Protein AF-A0A8E3B1X3-F1 (afdb_monomer)

Structure (mmCIF, N/CA/C/O backbone):
data_AF-A0A8E3B1X3-F1
#
_entry.id   AF-A0A8E3B1X3-F1
#
loop_
_atom_site.group_PDB
_atom_site.id
_atom_site.type_symbol
_atom_site.label_atom_id
_atom_site.label_alt_id
_atom_site.label_comp_id
_atom_site.label_asym_id
_atom_site.label_entity_id
_atom_site.label_seq_id
_atom_site.pdbx_PDB_ins_code
_atom_site.Cartn_x
_atom_site.Cartn_y
_atom_site.Cartn_z
_atom_site.occupancy
_atom_site.B_iso_or_equiv
_atom_site.auth_seq_id
_atom_site.auth_comp_id
_atom_site.auth_asym_id
_atom_site.auth_atom_id
_atom_site.pdbx_PDB_model_num
ATOM 1 N N . MET A 1 1 ? 24.346 -32.808 -4.777 1.00 34.88 1 MET A N 1
ATOM 2 C CA . MET A 1 1 ? 24.534 -31.364 -5.035 1.00 34.88 1 MET A CA 1
ATOM 3 C C . MET A 1 1 ? 23.268 -30.641 -4.612 1.00 34.88 1 MET A C 1
ATOM 5 O O . MET A 1 1 ? 22.230 -30.868 -5.214 1.00 34.88 1 MET A O 1
ATOM 9 N N . ARG A 1 2 ? 23.310 -29.887 -3.507 1.00 30.12 2 ARG A N 1
ATOM 10 C CA . ARG A 1 2 ? 22.153 -29.128 -3.011 1.00 30.12 2 ARG A CA 1
ATOM 11 C C . ARG A 1 2 ? 22.071 -27.822 -3.795 1.00 30.12 2 ARG A C 1
ATOM 13 O O . ARG A 1 2 ? 23.043 -27.076 -3.819 1.00 30.12 2 ARG A O 1
ATOM 20 N N . CYS A 1 3 ? 20.930 -27.607 -4.444 1.00 30.28 3 CYS A N 1
ATOM 21 C CA . CYS A 1 3 ? 20.554 -26.361 -5.098 1.00 30.28 3 CYS A CA 1
ATOM 22 C C . CYS A 1 3 ? 20.798 -25.200 -4.124 1.00 30.28 3 CYS A C 1
ATOM 24 O O . CYS A 1 3 ? 20.229 -25.181 -3.030 1.00 30.28 3 CYS A O 1
ATOM 26 N N . GLY A 1 4 ? 21.726 -24.315 -4.488 1.00 37.41 4 GLY A N 1
ATOM 27 C CA . GLY A 1 4 ? 22.161 -23.194 -3.668 1.00 37.41 4 GLY A CA 1
ATOM 28 C C . GLY A 1 4 ? 20.988 -22.282 -3.347 1.00 37.41 4 GLY A C 1
ATOM 29 O O . GLY A 1 4 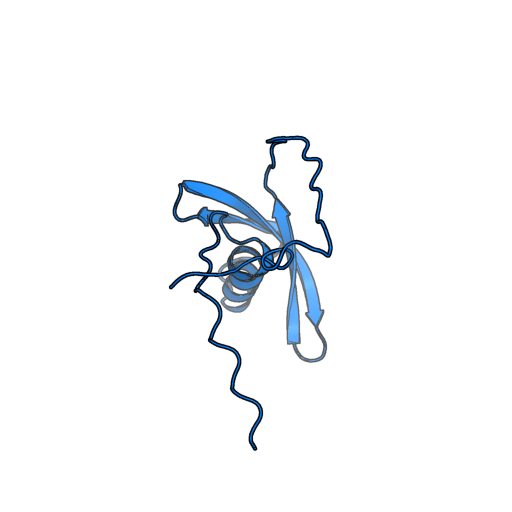? 20.188 -21.940 -4.216 1.00 37.41 4 GLY A O 1
ATOM 30 N N . GLN A 1 5 ? 20.882 -21.935 -2.072 1.00 43.06 5 GLN A N 1
ATOM 31 C CA . GLN A 1 5 ? 19.927 -20.978 -1.542 1.00 43.06 5 GLN A CA 1
ATOM 32 C C . GLN A 1 5 ? 20.013 -19.676 -2.344 1.00 43.06 5 GLN A C 1
ATOM 34 O O . GLN A 1 5 ? 21.096 -19.104 -2.482 1.00 43.06 5 GLN A O 1
ATOM 39 N N . ALA A 1 6 ? 18.875 -19.219 -2.872 1.00 45.94 6 ALA A N 1
ATOM 40 C CA . ALA A 1 6 ? 18.771 -17.891 -3.454 1.00 45.94 6 ALA A CA 1
ATOM 41 C C . ALA A 1 6 ? 19.282 -16.863 -2.425 1.00 45.94 6 ALA A C 1
ATOM 43 O O . ALA A 1 6 ? 18.899 -16.945 -1.251 1.00 45.94 6 ALA A O 1
ATOM 44 N N . PRO A 1 7 ? 20.167 -15.926 -2.812 1.00 46.72 7 PRO A N 1
ATOM 45 C CA . PRO A 1 7 ? 20.597 -14.873 -1.908 1.00 46.72 7 PRO A CA 1
ATOM 46 C C . PRO A 1 7 ? 19.355 -14.114 -1.439 1.00 46.72 7 PRO A C 1
ATOM 48 O O . PRO A 1 7 ? 18.511 -13.755 -2.260 1.00 46.72 7 PRO A O 1
ATOM 51 N N . ALA A 1 8 ? 19.232 -13.905 -0.125 1.00 50.59 8 ALA A N 1
ATOM 52 C CA . ALA A 1 8 ? 18.147 -13.114 0.445 1.00 50.59 8 ALA A CA 1
ATOM 53 C C . ALA A 1 8 ? 18.004 -11.806 -0.358 1.00 50.59 8 ALA A C 1
ATOM 55 O O . ALA A 1 8 ? 19.027 -11.152 -0.607 1.00 50.59 8 ALA A O 1
ATOM 56 N N . PRO A 1 9 ? 16.788 -11.452 -0.813 1.00 50.75 9 PRO A N 1
ATOM 57 C CA . PRO A 1 9 ? 16.591 -10.242 -1.595 1.00 50.75 9 PRO A CA 1
ATOM 58 C C . PRO A 1 9 ? 17.114 -9.046 -0.795 1.00 50.75 9 PRO A C 1
ATOM 60 O O . PRO A 1 9 ? 16.984 -9.020 0.433 1.00 50.75 9 PRO A O 1
ATOM 63 N N . LEU A 1 10 ? 17.721 -8.065 -1.479 1.00 49.59 10 LEU A N 1
ATOM 64 C CA . LEU A 1 10 ? 17.979 -6.751 -0.879 1.00 49.59 10 LEU A CA 1
ATOM 65 C C . LEU A 1 10 ? 16.711 -6.328 -0.135 1.00 49.59 10 LEU A C 1
ATOM 67 O O . LEU A 1 10 ? 15.613 -6.475 -0.678 1.00 49.59 10 LEU A O 1
ATOM 71 N N . GLN A 1 11 ? 16.848 -5.831 1.096 1.00 63.78 11 GLN A N 1
ATOM 72 C CA . GLN A 1 11 ? 15.716 -5.262 1.824 1.00 63.78 11 GLN A CA 1
ATOM 73 C C . GLN A 1 11 ? 15.257 -4.013 1.067 1.00 63.78 11 GLN A C 1
ATOM 75 O O . GLN A 1 11 ? 15.750 -2.909 1.284 1.00 63.78 11 GLN A O 1
ATOM 80 N N . ALA A 1 12 ? 14.362 -4.207 0.102 1.00 72.44 12 ALA A N 1
ATOM 81 C CA . ALA A 1 12 ? 13.752 -3.132 -0.644 1.00 72.44 12 ALA A CA 1
ATOM 82 C C . ALA A 1 12 ? 12.880 -2.340 0.331 1.00 72.44 12 ALA A C 1
ATOM 84 O O . ALA A 1 12 ? 11.905 -2.854 0.875 1.00 72.44 12 ALA A O 1
ATOM 85 N N . ILE A 1 13 ? 13.263 -1.090 0.574 1.00 82.25 13 ILE A N 1
ATOM 86 C CA . ILE A 1 13 ? 12.487 -0.171 1.401 1.00 82.25 13 ILE A CA 1
ATOM 87 C C . ILE A 1 13 ? 11.375 0.401 0.524 1.00 82.25 13 ILE A C 1
ATOM 89 O O . ILE A 1 13 ? 11.649 0.972 -0.537 1.00 82.25 13 ILE A O 1
ATOM 93 N N . ASP A 1 14 ? 10.124 0.240 0.951 1.00 85.50 14 ASP A N 1
ATOM 94 C CA . ASP A 1 14 ? 8.998 0.928 0.327 1.00 85.50 14 ASP A CA 1
ATOM 95 C C . ASP A 1 14 ? 9.108 2.429 0.623 1.00 85.50 14 ASP A C 1
ATOM 97 O O . ASP A 1 14 ? 9.288 2.845 1.768 1.00 85.50 14 ASP A O 1
ATOM 101 N N . ARG A 1 15 ? 9.067 3.240 -0.435 1.00 87.12 15 ARG A N 1
ATOM 102 C CA . ARG A 1 15 ? 9.143 4.702 -0.331 1.00 87.12 15 ARG A CA 1
ATOM 103 C C . ARG A 1 15 ? 7.754 5.311 -0.176 1.00 87.12 15 ARG A C 1
ATO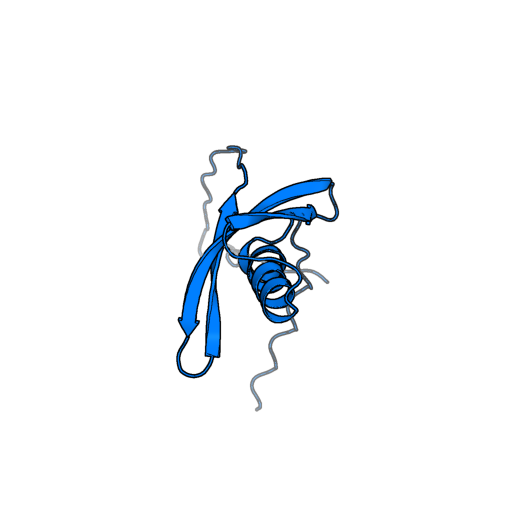M 105 O O . ARG A 1 15 ? 7.635 6.439 0.282 1.00 87.12 15 ARG A O 1
ATOM 112 N N . SER A 1 16 ? 6.709 4.573 -0.538 1.00 87.00 16 SER A N 1
ATOM 113 C CA . SER A 1 16 ? 5.347 4.920 -0.161 1.00 87.00 16 SER A CA 1
ATOM 114 C C . SER A 1 16 ? 5.103 4.552 1.310 1.00 87.00 16 SER A C 1
ATOM 116 O O . SER A 1 16 ? 5.910 3.848 1.920 1.00 87.00 16 SER A O 1
ATOM 118 N N . PRO A 1 17 ? 3.983 4.977 1.915 1.00 82.75 17 PRO A N 1
ATOM 119 C CA . PRO A 1 17 ? 3.645 4.590 3.285 1.00 82.75 17 PRO A CA 1
ATOM 120 C C . PRO A 1 17 ? 3.413 3.081 3.445 1.00 82.75 17 PRO A C 1
ATOM 122 O O . PRO A 1 17 ? 3.378 2.590 4.570 1.00 82.75 17 PRO A O 1
ATOM 125 N N . GLY A 1 18 ? 3.258 2.348 2.336 1.00 81.81 18 GLY A N 1
ATOM 126 C CA . GLY A 1 18 ? 2.971 0.919 2.286 1.00 81.81 18 GLY A CA 1
ATOM 127 C C . GLY A 1 18 ? 1.479 0.625 2.424 1.00 81.81 18 GLY A C 1
ATOM 128 O O . GLY A 1 18 ? 0.941 0.547 3.526 1.00 81.81 18 GLY A O 1
ATOM 129 N N . GLY A 1 19 ? 0.786 0.419 1.300 1.00 79.62 19 GLY A N 1
ATOM 130 C CA . GLY A 1 19 ? -0.678 0.267 1.274 1.00 79.62 19 GLY A CA 1
ATOM 131 C C . GLY A 1 19 ? -1.200 -1.017 1.940 1.00 79.62 19 GLY A C 1
ATOM 132 O O . GLY A 1 19 ? -2.018 -0.966 2.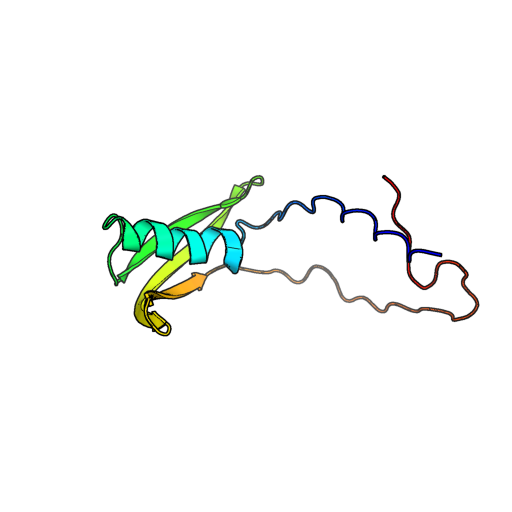864 1.00 79.62 19 GLY A O 1
ATOM 133 N N . THR A 1 20 ? -0.723 -2.181 1.496 1.00 76.44 20 THR A N 1
ATOM 134 C CA . THR A 1 20 ? -1.154 -3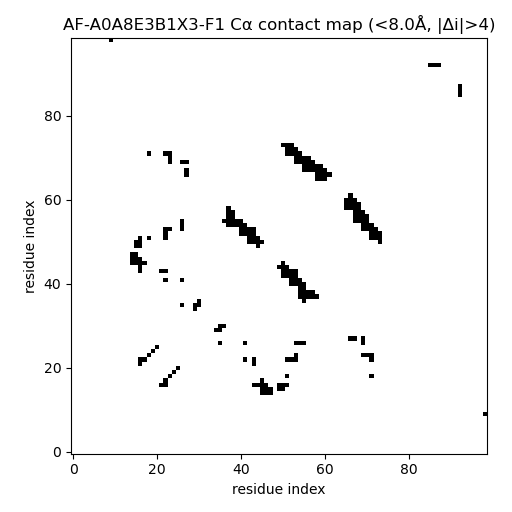.491 2.020 1.00 76.44 20 THR A CA 1
ATOM 135 C C . THR A 1 20 ? -0.504 -3.807 3.366 1.00 76.44 20 THR A C 1
ATOM 137 O O . THR A 1 20 ? -1.200 -4.092 4.340 1.00 76.44 20 THR A O 1
ATOM 140 N N . GLY A 1 21 ? 0.827 -3.726 3.429 1.00 68.12 21 GLY A N 1
ATOM 141 C CA . GLY A 1 21 ? 1.603 -4.139 4.598 1.00 68.12 21 GLY A CA 1
ATOM 142 C C . GLY A 1 21 ? 1.489 -3.181 5.780 1.00 68.12 21 GLY A C 1
ATOM 143 O O . GLY A 1 21 ? 1.388 -3.630 6.919 1.00 68.12 21 GLY A O 1
ATOM 144 N N . THR A 1 22 ? 1.459 -1.872 5.528 1.00 70.00 22 THR A N 1
ATOM 145 C CA . THR A 1 22 ? 1.572 -0.880 6.602 1.00 70.00 22 THR A CA 1
ATOM 146 C C . THR A 1 22 ? 0.239 -0.214 6.903 1.00 70.00 22 THR A C 1
ATOM 148 O O . THR A 1 22 ? -0.090 -0.087 8.070 1.00 70.00 22 THR A O 1
ATOM 151 N N . THR A 1 23 ? -0.563 0.196 5.918 1.00 76.38 23 THR A N 1
ATOM 152 C CA . THR A 1 23 ? -1.847 0.874 6.184 1.00 76.38 23 THR A CA 1
ATOM 153 C C . THR A 1 23 ? -2.960 -0.126 6.509 1.00 76.38 23 THR A C 1
ATOM 155 O O . THR A 1 23 ? -3.578 -0.032 7.568 1.00 76.38 23 THR A O 1
ATOM 158 N N . SER A 1 24 ? -3.183 -1.141 5.667 1.00 84.25 24 SER A N 1
ATOM 159 C CA . SER A 1 24 ? -4.295 -2.097 5.847 1.00 84.25 24 SER A CA 1
ATOM 160 C C . SER A 1 24 ? -4.109 -3.017 7.060 1.00 84.25 24 SER A C 1
ATOM 162 O O . SER A 1 24 ? -5.020 -3.174 7.875 1.00 84.25 24 SER A O 1
ATOM 164 N N . ALA A 1 25 ? -2.914 -3.591 7.237 1.00 87.56 25 ALA A N 1
ATOM 165 C CA . ALA A 1 25 ? -2.635 -4.438 8.397 1.00 87.56 25 ALA A CA 1
ATOM 166 C C . ALA A 1 25 ? -2.631 -3.640 9.713 1.00 87.56 25 ALA A C 1
ATOM 168 O O . ALA A 1 25 ? -3.083 -4.138 10.745 1.00 87.56 25 ALA A O 1
ATOM 169 N N . ARG A 1 26 ? -2.172 -2.379 9.692 1.00 89.44 26 ARG A N 1
ATOM 170 C CA . ARG A 1 26 ? -2.212 -1.510 10.877 1.00 89.44 26 ARG A CA 1
ATOM 171 C C . ARG A 1 26 ? -3.632 -1.122 11.254 1.00 89.44 26 ARG A C 1
ATOM 173 O O . ARG A 1 26 ? -3.935 -1.121 12.443 1.00 89.44 26 ARG A O 1
ATOM 180 N N . LEU A 1 27 ? -4.499 -0.856 10.278 1.00 90.06 27 LEU A N 1
ATOM 181 C CA . LEU A 1 27 ? -5.931 -0.670 10.515 1.00 90.06 27 LEU A CA 1
ATOM 182 C C . LEU A 1 27 ? -6.537 -1.896 11.204 1.00 90.06 27 LEU A C 1
ATOM 184 O O . LEU A 1 27 ? -7.173 -1.747 12.244 1.00 90.06 27 LEU A O 1
ATOM 188 N N . ALA A 1 28 ? -6.270 -3.102 10.693 1.00 90.25 28 ALA A N 1
ATOM 189 C CA . ALA A 1 28 ? -6.768 -4.341 11.294 1.00 90.25 28 ALA A CA 1
ATOM 190 C C . ALA A 1 28 ? -6.241 -4.534 12.725 1.00 90.25 28 ALA A C 1
ATOM 192 O O . ALA A 1 28 ? -6.993 -4.886 13.633 1.00 90.25 28 ALA A O 1
ATOM 193 N N . GLN A 1 29 ? -4.961 -4.229 12.957 1.00 92.44 29 GLN A N 1
ATOM 194 C CA . GLN A 1 29 ? -4.353 -4.286 14.285 1.00 92.44 29 GLN A CA 1
ATOM 195 C C . GLN A 1 29 ? -4.982 -3.280 15.262 1.00 92.44 29 GLN A C 1
ATOM 197 O O . GLN A 1 29 ? -5.218 -3.613 16.423 1.00 92.44 29 GLN A O 1
ATOM 202 N N . LEU A 1 30 ? -5.201 -2.035 14.832 1.00 90.75 30 LEU A N 1
ATOM 203 C CA . LEU A 1 30 ? -5.774 -0.983 15.673 1.00 90.75 30 LEU A CA 1
ATOM 204 C C . LEU A 1 30 ? -7.254 -1.240 15.966 1.00 90.75 30 LEU A C 1
ATOM 206 O O . LEU A 1 30 ? -7.681 -1.032 17.102 1.00 90.75 30 LEU A O 1
ATOM 210 N N . TYR A 1 31 ? -7.993 -1.756 14.984 1.00 90.81 31 TYR A N 1
ATOM 211 C CA . TYR A 1 31 ? -9.363 -2.228 15.147 1.00 90.81 31 TYR A CA 1
ATOM 212 C C . TYR A 1 31 ? -9.444 -3.386 16.149 1.00 90.81 31 TYR A C 1
ATOM 214 O O . TYR A 1 31 ? -10.191 -3.306 17.119 1.00 90.81 31 TYR A O 1
ATOM 222 N N . GLY A 1 32 ? -8.589 -4.407 16.012 1.00 89.12 32 GLY A N 1
ATOM 223 C CA . GLY A 1 32 ? -8.534 -5.530 16.957 1.00 89.12 32 GLY A CA 1
ATOM 224 C C . GLY A 1 32 ? -8.149 -5.125 18.387 1.00 89.12 32 GLY A C 1
ATOM 225 O O . GLY A 1 32 ? -8.484 -5.821 19.339 1.00 89.12 32 GLY A O 1
ATOM 226 N N . LYS A 1 33 ? -7.480 -3.977 18.560 1.00 91.88 33 LYS A N 1
ATOM 227 C CA . LYS A 1 33 ? -7.183 -3.366 19.870 1.00 91.88 33 LYS A CA 1
ATOM 228 C C . LYS A 1 33 ? -8.283 -2.417 20.370 1.00 91.88 33 LYS A C 1
ATOM 230 O O . LYS A 1 33 ? -8.088 -1.777 21.400 1.00 91.88 33 LYS A O 1
ATOM 235 N N . GLY A 1 34 ? -9.386 -2.264 19.637 1.00 89.81 34 GLY A N 1
ATOM 236 C CA . GLY A 1 34 ? -10.490 -1.357 19.967 1.00 89.81 34 GLY A CA 1
ATOM 237 C C . GLY A 1 34 ? -10.147 0.133 19.860 1.00 89.81 34 GLY A C 1
ATOM 238 O O .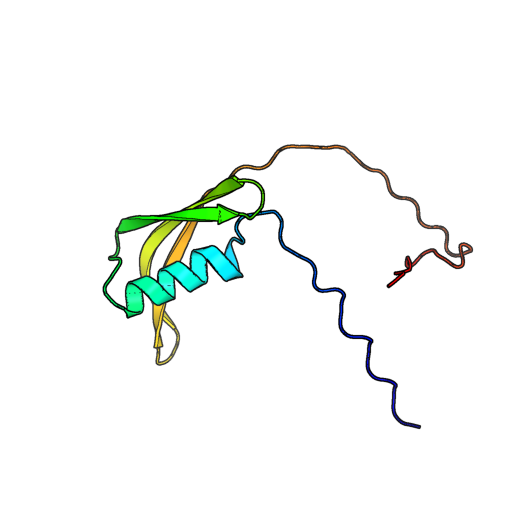 GLY A 1 34 ? -10.869 0.966 20.401 1.00 89.81 34 GLY A O 1
ATOM 239 N N . ARG A 1 35 ? -9.036 0.486 19.198 1.00 90.94 35 ARG A N 1
ATOM 240 C CA . ARG A 1 35 ? -8.567 1.878 19.061 1.00 90.94 35 ARG A CA 1
ATOM 241 C C . ARG A 1 35 ? -9.162 2.607 17.861 1.00 90.94 35 ARG A C 1
ATOM 243 O O . ARG A 1 35 ? -9.111 3.830 17.836 1.00 90.94 35 ARG A O 1
ATOM 250 N N . LEU A 1 36 ? -9.656 1.860 16.879 1.00 89.31 36 LEU A N 1
ATOM 251 C CA . LEU A 1 36 ? -10.367 2.364 15.708 1.00 89.31 36 LEU A CA 1
ATOM 252 C C . LEU A 1 36 ? -11.662 1.572 15.545 1.00 89.31 36 LEU A C 1
ATOM 254 O O . LEU A 1 36 ? -11.698 0.377 15.845 1.00 89.31 36 LEU A O 1
ATOM 258 N N . LYS A 1 37 ? -12.705 2.233 15.059 1.00 90.94 37 LYS A N 1
ATOM 259 C CA . LYS A 1 37 ? -14.019 1.662 14.766 1.00 90.94 37 LYS A CA 1
ATOM 260 C C . LYS A 1 37 ? -14.297 1.705 13.267 1.00 90.94 37 LYS A C 1
ATOM 262 O O . LYS A 1 37 ? -13.602 2.368 12.499 1.00 90.94 37 LYS A O 1
ATOM 267 N N . VAL A 1 38 ? -15.339 0.992 12.848 1.00 91.88 38 VAL A N 1
ATOM 268 C CA . VAL A 1 38 ? -15.862 1.112 11.484 1.00 91.88 38 VAL A CA 1
ATOM 269 C C . VAL A 1 38 ? -16.245 2.567 11.219 1.00 91.88 38 VAL A C 1
ATOM 271 O O . VAL A 1 38 ? -16.947 3.185 12.015 1.00 91.88 38 VAL A O 1
ATOM 274 N N . GLY A 1 39 ? -15.773 3.099 10.098 1.00 90.75 39 GLY A N 1
ATOM 275 C CA . GLY A 1 39 ? -15.955 4.483 9.684 1.00 90.75 39 GLY A CA 1
ATOM 276 C C . GLY A 1 39 ? -14.766 5.394 9.981 1.00 90.75 39 GLY A C 1
ATOM 277 O O . GLY A 1 39 ? -14.664 6.428 9.318 1.00 90.75 39 GLY A O 1
ATOM 278 N N . ASP A 1 40 ? -13.862 5.006 10.887 1.00 90.38 40 ASP A N 1
ATOM 279 C CA . ASP A 1 40 ? -12.714 5.830 11.266 1.00 90.38 40 ASP A CA 1
ATOM 280 C C . ASP A 1 40 ? -11.635 5.852 10.178 1.00 90.38 40 ASP A C 1
ATOM 282 O O . ASP A 1 40 ? -11.348 4.843 9.519 1.00 90.38 40 ASP A O 1
ATOM 286 N N . THR A 1 41 ? -10.996 7.015 10.049 1.00 89.75 41 THR A N 1
ATOM 287 C CA . THR A 1 41 ? -9.886 7.258 9.125 1.00 89.75 41 THR A CA 1
ATOM 288 C C . THR A 1 41 ? -8.556 7.259 9.875 1.00 89.75 41 THR A C 1
ATOM 290 O O . THR A 1 41 ? -8.429 7.780 10.982 1.00 89.75 41 THR A O 1
ATOM 293 N N . PHE A 1 42 ? -7.534 6.703 9.241 1.00 90.00 42 PHE A N 1
ATOM 294 C CA . PHE A 1 42 ? -6.169 6.597 9.726 1.00 90.00 42 PHE A CA 1
ATOM 295 C C . PHE A 1 42 ? -5.213 7.138 8.666 1.00 90.00 42 PHE A C 1
ATOM 297 O O . PHE A 1 42 ? -5.307 6.777 7.496 1.00 90.00 42 PHE A O 1
ATOM 304 N N . ARG A 1 43 ? -4.265 7.984 9.066 1.00 91.06 43 ARG A N 1
ATOM 305 C CA . ARG A 1 43 ? -3.243 8.527 8.164 1.00 91.06 43 ARG A CA 1
ATOM 306 C C . ARG A 1 43 ? -1.912 7.858 8.468 1.00 91.06 43 ARG A C 1
ATOM 308 O O . ARG A 1 43 ? -1.460 7.893 9.610 1.00 91.06 43 ARG A O 1
ATOM 315 N N . GLN A 1 44 ? -1.313 7.250 7.449 1.00 88.56 44 GLN A N 1
ATOM 316 C CA . GLN A 1 44 ? -0.010 6.598 7.536 1.00 88.56 44 GLN A CA 1
ATOM 317 C C . GLN A 1 44 ? 1.011 7.407 6.743 1.00 88.56 44 GLN A C 1
ATOM 319 O O . GLN A 1 44 ? 0.793 7.681 5.562 1.00 88.56 44 GLN A O 1
ATOM 324 N N . GLU A 1 45 ? 2.125 7.748 7.380 1.00 89.81 45 GLU A N 1
ATOM 325 C CA . GLU A 1 45 ? 3.223 8.494 6.771 1.00 89.81 45 GLU A CA 1
ATOM 326 C C . GLU A 1 45 ? 4.401 7.566 6.435 1.00 89.81 45 GLU A C 1
ATOM 328 O O . GLU A 1 45 ? 4.745 6.665 7.201 1.00 89.81 45 GLU A O 1
ATOM 333 N N . SER A 1 46 ? 5.001 7.772 5.262 1.00 87.75 46 SER A N 1
ATOM 334 C CA . SER A 1 46 ? 6.224 7.092 4.811 1.00 87.75 46 SER A CA 1
ATOM 335 C C . SER A 1 46 ? 7.494 7.751 5.355 1.00 87.75 46 SER A C 1
ATOM 337 O O . SER A 1 46 ? 7.469 8.906 5.768 1.00 87.75 46 SER A O 1
ATOM 339 N N . LEU A 1 47 ? 8.643 7.089 5.195 1.00 86.00 47 LEU A N 1
ATOM 340 C CA . LEU A 1 47 ? 9.954 7.669 5.521 1.00 86.00 47 LEU A CA 1
ATOM 341 C C . LEU A 1 47 ? 10.248 8.998 4.795 1.00 86.00 47 LEU A C 1
ATOM 343 O O . LEU A 1 47 ? 10.958 9.841 5.331 1.00 86.00 47 LEU A O 1
ATOM 347 N N . ILE A 1 48 ? 9.721 9.187 3.582 1.00 87.50 48 ILE A N 1
ATOM 348 C CA . ILE A 1 48 ? 9.952 10.388 2.760 1.00 87.50 48 ILE A CA 1
ATOM 349 C C . ILE A 1 48 ? 8.816 11.423 2.868 1.00 87.50 48 ILE A C 1
ATOM 351 O O . ILE A 1 48 ? 8.716 12.312 2.027 1.00 87.50 48 ILE A O 1
ATOM 355 N N . GLY A 1 49 ? 7.924 11.295 3.858 1.00 86.50 49 GLY A N 1
ATOM 356 C CA . GLY A 1 49 ? 6.852 12.265 4.125 1.00 86.50 49 GLY A CA 1
ATOM 357 C C . GLY A 1 49 ? 5.614 12.164 3.223 1.00 86.50 49 GLY A C 1
ATOM 358 O O . GLY A 1 49 ? 4.701 12.981 3.319 1.00 86.50 49 GLY A O 1
ATOM 359 N N . THR A 1 50 ? 5.534 11.164 2.337 1.00 90.69 50 THR A N 1
ATOM 360 C CA . THR A 1 50 ? 4.274 10.858 1.634 1.00 90.69 50 THR A CA 1
ATOM 361 C C . THR A 1 50 ? 3.247 10.255 2.596 1.00 90.69 50 THR A C 1
ATOM 363 O O . THR A 1 50 ? 3.628 9.619 3.579 1.00 90.69 50 THR A O 1
ATOM 366 N N . VAL A 1 51 ? 1.951 10.454 2.324 1.00 91.75 51 VAL A N 1
ATOM 367 C CA . VAL A 1 51 ? 0.851 10.035 3.211 1.00 91.75 51 VAL A CA 1
ATOM 368 C C . VAL A 1 51 ? -0.207 9.255 2.440 1.00 91.75 51 VAL A C 1
ATOM 370 O O . VAL A 1 51 ? -0.617 9.669 1.356 1.00 91.75 51 VAL A O 1
ATOM 373 N N . PHE A 1 52 ? -0.672 8.158 3.037 1.00 93.75 52 PHE A N 1
ATOM 374 C CA . PHE A 1 52 ? -1.853 7.410 2.614 1.00 93.75 52 PHE A CA 1
ATOM 375 C C . PHE A 1 52 ? -2.948 7.546 3.662 1.00 93.75 52 PHE A C 1
ATOM 377 O O . PHE A 1 52 ? -2.680 7.565 4.867 1.00 93.75 52 PHE A O 1
ATOM 384 N N . GLU A 1 53 ? -4.186 7.602 3.190 1.00 91.38 53 GLU A N 1
ATOM 385 C CA . GLU A 1 53 ? -5.371 7.650 4.038 1.00 91.38 53 GLU A CA 1
ATOM 386 C C . GLU A 1 53 ? -6.059 6.296 3.983 1.00 91.38 53 GLU A C 1
ATOM 388 O O . GLU A 1 53 ? -6.502 5.851 2.932 1.00 91.38 53 GLU A O 1
ATOM 393 N N . GLY A 1 54 ? -6.098 5.603 5.111 1.00 91.44 54 GLY A N 1
ATOM 394 C CA . GLY A 1 54 ? -6.805 4.345 5.259 1.00 91.44 54 GLY A CA 1
ATOM 395 C C . GLY A 1 54 ? -8.117 4.544 6.006 1.00 91.44 54 GLY A C 1
ATOM 396 O O . GLY A 1 54 ? -8.150 5.304 6.968 1.00 91.44 54 GLY A O 1
ATOM 397 N N . ARG A 1 55 ? -9.182 3.839 5.634 1.00 92.50 55 ARG A N 1
ATOM 398 C CA . ARG A 1 55 ? -10.449 3.844 6.378 1.00 92.50 55 ARG A CA 1
ATOM 399 C C . ARG A 1 55 ? -10.978 2.433 6.568 1.00 92.50 55 ARG A C 1
ATOM 401 O O . ARG A 1 55 ? -10.762 1.555 5.737 1.00 92.50 55 ARG A O 1
ATOM 408 N N . ILE A 1 56 ? -11.651 2.201 7.690 1.00 92.69 56 ILE A N 1
ATOM 409 C CA . ILE A 1 56 ? -12.332 0.931 7.956 1.00 92.69 56 ILE A CA 1
ATOM 410 C C . ILE A 1 56 ? -13.749 1.036 7.398 1.00 92.69 56 ILE A C 1
ATOM 412 O O . ILE A 1 56 ? -14.604 1.671 8.006 1.00 92.69 56 ILE A O 1
ATOM 416 N N . GLU A 1 57 ? -14.004 0.429 6.243 1.00 93.06 57 GLU A N 1
ATOM 417 C CA . GLU A 1 57 ? -15.313 0.509 5.582 1.00 93.06 57 GLU A CA 1
ATOM 418 C C . GLU A 1 57 ? -16.352 -0.389 6.256 1.00 93.06 57 GLU A C 1
ATOM 420 O O . GLU A 1 57 ? -17.506 -0.001 6.420 1.00 93.06 57 GLU A O 1
ATOM 425 N N . ALA A 1 58 ? -15.948 -1.595 6.656 1.00 93.06 58 ALA A N 1
ATOM 426 C CA . ALA A 1 58 ? -16.822 -2.553 7.321 1.00 93.06 58 ALA A CA 1
ATOM 427 C C . ALA A 1 58 ? -16.022 -3.617 8.076 1.00 93.06 58 ALA A C 1
ATOM 429 O O . ALA A 1 58 ? -14.822 -3.792 7.857 1.00 93.06 58 ALA A O 1
ATOM 430 N N . GLU A 1 59 ? -16.717 -4.382 8.907 1.00 93.06 59 GLU A N 1
ATOM 431 C CA . GLU A 1 59 ? -16.221 -5.651 9.436 1.00 93.06 59 GLU A CA 1
ATOM 432 C C . GLU A 1 59 ? -16.386 -6.760 8.392 1.00 93.06 59 GLU A C 1
ATOM 434 O O . GLU A 1 59 ? -17.263 -6.711 7.522 1.00 93.06 59 GLU A O 1
ATOM 439 N N . ALA A 1 60 ? -15.518 -7.763 8.458 1.00 92.56 60 ALA A N 1
ATOM 440 C CA . ALA A 1 60 ? -15.608 -8.949 7.621 1.00 92.56 60 ALA A CA 1
ATOM 441 C C . ALA A 1 60 ? -15.174 -10.186 8.398 1.00 92.56 60 ALA A C 1
ATOM 443 O O . ALA A 1 60 ? -14.228 -10.134 9.174 1.00 92.56 60 ALA A O 1
ATOM 444 N N . ASP A 1 61 ? -15.822 -11.314 8.138 1.00 92.38 61 ASP A N 1
ATOM 445 C CA . ASP A 1 61 ? -15.364 -12.609 8.626 1.00 92.38 61 ASP A CA 1
ATOM 446 C C . ASP A 1 61 ? -14.371 -13.216 7.629 1.00 92.38 61 ASP A C 1
ATOM 448 O O . ASP A 1 61 ? -14.665 -13.353 6.440 1.00 92.38 61 ASP A O 1
ATOM 452 N N . VAL A 1 62 ? -13.175 -13.561 8.109 1.00 89.56 62 VAL A N 1
ATOM 453 C CA . VAL A 1 62 ? -12.103 -14.191 7.329 1.00 89.56 62 VAL A CA 1
ATOM 454 C C . VAL A 1 62 ? -11.852 -15.579 7.910 1.00 89.56 62 VAL A C 1
ATOM 456 O O . VAL A 1 62 ? -11.007 -15.777 8.786 1.00 89.56 62 VAL A O 1
ATOM 459 N N . GLY A 1 63 ? -12.638 -16.550 7.442 1.00 90.44 63 GLY A N 1
ATOM 460 C CA . GLY A 1 63 ? -12.652 -17.896 8.013 1.00 90.44 63 GLY A CA 1
ATOM 461 C C . GLY A 1 63 ? -13.028 -17.846 9.502 1.00 90.44 63 GLY A C 1
ATOM 462 O O . GLY A 1 63 ? -14.085 -17.308 9.825 1.00 90.44 63 GLY A O 1
ATOM 463 N N . PRO A 1 64 ? -12.194 -18.369 10.419 1.00 92.06 64 PRO A N 1
ATOM 464 C CA . PRO A 1 64 ? -12.475 -18.323 11.854 1.00 92.06 64 PRO A CA 1
ATOM 465 C C . PRO A 1 64 ? -12.133 -16.971 12.510 1.00 92.06 64 PRO A C 1
ATOM 467 O O . PRO A 1 64 ? -12.353 -16.810 13.710 1.00 92.06 64 PRO A O 1
ATOM 470 N N . PHE A 1 65 ? -11.565 -16.011 11.773 1.00 88.94 65 PHE A N 1
ATOM 471 C CA . PHE A 1 65 ? -11.085 -14.744 12.327 1.00 88.94 65 PHE A CA 1
ATOM 472 C C . PHE A 1 65 ? -12.013 -13.576 11.987 1.00 88.94 65 PHE A C 1
ATOM 474 O O . PHE A 1 65 ? -12.491 -13.451 10.860 1.00 88.94 65 PHE A O 1
ATOM 481 N N . LYS A 1 66 ? -12.190 -12.661 12.947 1.00 89.19 66 LYS A N 1
ATOM 482 C CA . LYS A 1 66 ? -12.786 -11.343 12.700 1.00 89.19 66 LYS A CA 1
ATOM 483 C C . LYS A 1 66 ? -11.755 -10.443 12.025 1.00 89.19 66 LYS A C 1
ATOM 485 O O . LYS A 1 66 ? -10.646 -10.268 12.527 1.00 89.19 66 LYS A O 1
ATOM 490 N N . GLY A 1 67 ? -12.125 -9.885 10.885 1.00 90.94 67 GLY A N 1
ATOM 491 C CA . GLY A 1 67 ? -11.323 -8.979 10.081 1.00 90.94 67 GLY A CA 1
ATOM 492 C C . GLY A 1 67 ? -12.083 -7.705 9.730 1.00 90.94 67 GLY A C 1
ATOM 493 O O . GLY A 1 67 ? -13.188 -7.441 10.203 1.00 90.94 67 GLY A O 1
ATOM 494 N N . ILE A 1 68 ? -11.464 -6.903 8.872 1.00 92.31 68 ILE A N 1
ATOM 495 C CA . ILE A 1 68 ? -12.017 -5.640 8.390 1.00 92.31 68 ILE A CA 1
ATOM 496 C C . ILE A 1 68 ? -11.932 -5.573 6.866 1.00 92.31 68 ILE A C 1
ATOM 498 O O . ILE A 1 68 ? -11.107 -6.250 6.253 1.00 92.31 68 ILE A O 1
ATOM 502 N N . LYS A 1 69 ? -12.750 -4.711 6.264 1.00 92.88 69 LYS A N 1
ATOM 503 C CA . LYS A 1 69 ? -12.614 -4.241 4.883 1.00 92.88 69 LYS A CA 1
ATOM 504 C C . LYS A 1 69 ? -11.953 -2.858 4.907 1.00 92.88 69 LYS A C 1
ATOM 506 O O . LYS A 1 69 ? -12.656 -1.873 5.134 1.00 92.88 69 LYS A O 1
ATOM 511 N N . PRO A 1 70 ? -10.623 -2.760 4.746 1.00 92.31 70 PRO A N 1
ATOM 512 C CA . PRO A 1 70 ? -9.954 -1.472 4.683 1.00 92.31 70 PRO A CA 1
ATOM 513 C C . PRO A 1 70 ? -10.066 -0.881 3.273 1.00 92.31 70 PRO A C 1
ATOM 515 O O . PRO A 1 70 ? -9.931 -1.596 2.279 1.00 92.31 70 PRO A O 1
ATOM 518 N N . SER A 1 71 ? -10.253 0.429 3.182 1.00 91.25 71 SER A N 1
ATOM 519 C CA . SER A 1 71 ? -9.980 1.216 1.979 1.00 91.25 71 SER A CA 1
ATOM 520 C C . SER A 1 71 ? -8.666 1.972 2.177 1.00 91.25 71 SER A C 1
ATOM 522 O O . SER A 1 71 ? -8.340 2.367 3.296 1.00 91.25 71 SER A O 1
ATOM 524 N N . VAL A 1 72 ? -7.876 2.132 1.112 1.00 92.06 72 VAL A N 1
ATOM 525 C CA . VAL A 1 72 ? -6.633 2.917 1.132 1.00 92.06 72 VAL A CA 1
ATOM 526 C C . VAL A 1 72 ? -6.650 3.888 -0.039 1.00 92.06 72 VAL A C 1
ATOM 528 O O . VAL A 1 72 ? -6.730 3.480 -1.195 1.00 92.06 72 VAL A O 1
ATOM 531 N N . GLY A 1 73 ? -6.576 5.173 0.279 1.00 91.00 73 GLY A N 1
ATOM 532 C CA . GLY A 1 73 ? -6.471 6.286 -0.646 1.00 91.00 73 GLY A CA 1
ATOM 533 C C . GLY A 1 73 ? -5.043 6.817 -0.723 1.00 91.00 73 GLY A C 1
ATOM 534 O O . GLY A 1 73 ? -4.347 6.970 0.284 1.00 91.00 73 GLY A O 1
ATOM 535 N N . GLY A 1 74 ? -4.624 7.123 -1.945 1.00 90.88 74 GLY A N 1
ATOM 536 C CA . GLY A 1 74 ? -3.349 7.746 -2.269 1.00 90.88 74 GLY A CA 1
ATOM 537 C C . GLY A 1 74 ? -3.412 8.377 -3.657 1.00 90.88 74 GLY A C 1
ATOM 538 O O . GLY A 1 74 ? -4.452 8.359 -4.315 1.00 90.88 74 GLY A O 1
ATOM 539 N N . TRP A 1 75 ? -2.293 8.927 -4.115 1.00 91.38 75 TRP A N 1
ATOM 540 C CA . TRP A 1 75 ? -2.173 9.507 -5.451 1.00 91.38 75 TRP A CA 1
ATOM 541 C C . TRP A 1 75 ? -0.936 8.969 -6.165 1.00 91.38 75 TRP A C 1
ATOM 543 O O . TRP A 1 75 ? 0.039 8.560 -5.538 1.00 91.38 75 TRP A O 1
ATOM 553 N N . ALA A 1 76 ? -0.981 8.994 -7.494 1.00 92.62 76 ALA A N 1
ATOM 554 C CA . ALA A 1 76 ? 0.130 8.628 -8.359 1.00 92.62 76 ALA A CA 1
ATOM 555 C C . ALA A 1 76 ? 0.316 9.686 -9.455 1.00 92.62 76 ALA A C 1
ATOM 557 O O . ALA A 1 76 ? -0.601 10.450 -9.766 1.00 92.62 76 ALA A O 1
ATOM 558 N N . ARG A 1 77 ? 1.518 9.749 -10.036 1.00 93.62 77 ARG A N 1
ATOM 559 C CA . ARG A 1 77 ? 1.855 10.645 -11.152 1.00 93.62 77 ARG A CA 1
ATOM 560 C C . ARG A 1 77 ? 2.515 9.849 -12.265 1.00 93.62 77 ARG A C 1
ATOM 562 O O . ARG A 1 77 ? 3.286 8.931 -11.997 1.00 93.62 77 ARG A O 1
ATOM 569 N N . ILE A 1 78 ? 2.230 10.235 -13.504 1.00 95.06 78 ILE A N 1
ATOM 570 C CA . ILE A 1 78 ? 2.938 9.718 -14.674 1.00 95.06 78 ILE A CA 1
ATOM 571 C C . ILE A 1 78 ? 4.338 10.332 -14.662 1.00 95.06 78 ILE A C 1
ATOM 573 O O . ILE A 1 78 ? 4.469 11.554 -14.662 1.00 95.06 78 ILE A O 1
ATOM 577 N N . ILE A 1 79 ? 5.367 9.486 -14.635 1.00 94.94 79 ILE A N 1
ATOM 578 C CA . ILE A 1 79 ? 6.777 9.914 -14.618 1.00 94.94 79 ILE A CA 1
ATOM 579 C C . ILE A 1 79 ? 7.499 9.665 -15.946 1.00 94.94 79 ILE A C 1
ATOM 581 O O . ILE A 1 79 ? 8.606 10.154 -16.137 1.00 94.94 79 ILE A O 1
ATOM 585 N N . GLY A 1 80 ? 6.892 8.918 -16.869 1.00 95.31 80 GLY A N 1
ATOM 586 C CA . GLY A 1 80 ? 7.485 8.633 -18.170 1.00 95.31 80 GLY A CA 1
ATOM 587 C C . GLY A 1 80 ? 6.723 7.571 -18.954 1.00 95.31 80 GLY A C 1
ATOM 588 O O . GLY A 1 80 ? 5.914 6.831 -18.395 1.00 95.31 80 GLY A O 1
ATOM 589 N N . HIS A 1 81 ? 7.015 7.508 -20.252 1.00 95.94 81 HIS A N 1
ATOM 590 C CA . HIS A 1 81 ? 6.588 6.441 -21.152 1.00 95.94 81 HIS A CA 1
ATOM 591 C C . HIS A 1 81 ? 7.848 5.769 -21.685 1.00 95.94 81 HIS A C 1
ATOM 593 O O . HIS A 1 81 ? 8.646 6.411 -22.366 1.00 95.94 81 HIS A O 1
ATOM 599 N N . ASN A 1 82 ? 8.040 4.495 -21.353 1.00 94.94 82 ASN A N 1
ATOM 600 C CA . ASN A 1 82 ? 9.289 3.794 -21.627 1.00 94.94 82 ASN A CA 1
ATOM 601 C C . ASN A 1 82 ? 9.054 2.682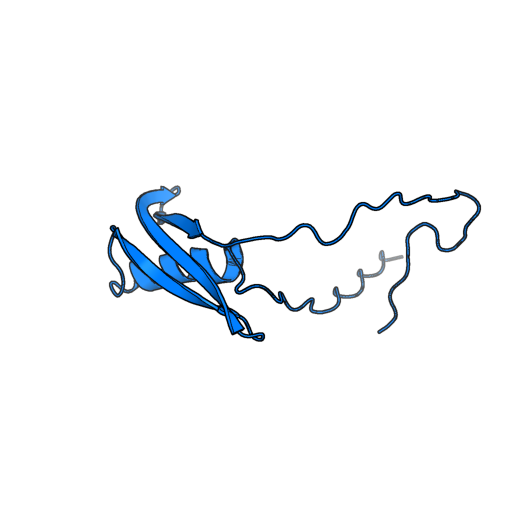 -22.648 1.00 94.94 82 ASN A C 1
ATOM 603 O O . ASN A 1 82 ? 8.139 1.878 -22.484 1.00 94.94 82 ASN A O 1
ATOM 607 N N . THR A 1 83 ? 9.917 2.617 -23.663 1.00 95.12 83 THR A N 1
ATOM 608 C CA . THR A 1 83 ? 10.047 1.440 -24.531 1.00 95.12 83 THR A CA 1
ATOM 609 C C . THR A 1 83 ? 11.349 0.745 -24.162 1.00 95.12 83 THR A C 1
ATOM 611 O O . THR A 1 83 ? 12.421 1.321 -24.329 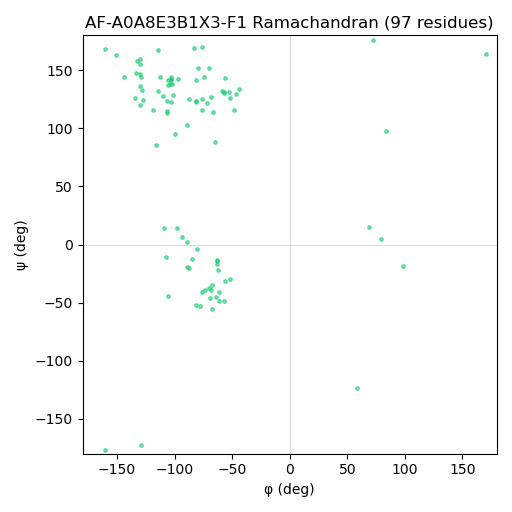1.00 95.12 83 THR A O 1
ATOM 614 N N . ILE A 1 84 ? 11.249 -0.457 -23.594 1.00 93.56 84 ILE A N 1
ATOM 615 C CA . ILE A 1 84 ? 12.398 -1.245 -23.140 1.00 93.56 84 ILE A CA 1
ATOM 616 C C . ILE A 1 84 ? 12.647 -2.339 -24.177 1.00 93.56 84 ILE A C 1
ATOM 618 O O . ILE A 1 84 ? 11.749 -3.131 -24.458 1.00 93.56 84 ILE A O 1
ATOM 622 N N . PHE A 1 85 ? 13.855 -2.375 -24.735 1.00 93.12 85 PHE A N 1
ATOM 623 C CA . PHE A 1 85 ? 14.295 -3.410 -25.669 1.00 93.12 85 PHE A CA 1
ATOM 624 C C . PHE A 1 85 ? 15.266 -4.350 -24.961 1.00 93.12 85 PHE A C 1
ATOM 626 O O . PHE A 1 85 ? 16.139 -3.892 -24.226 1.00 93.12 85 PHE A O 1
ATOM 633 N N . VAL A 1 86 ? 15.112 -5.651 -25.192 1.00 92.50 86 VAL A N 1
ATOM 634 C CA . VAL A 1 86 ? 15.980 -6.698 -24.646 1.00 92.50 86 VAL A CA 1
ATOM 635 C C . VA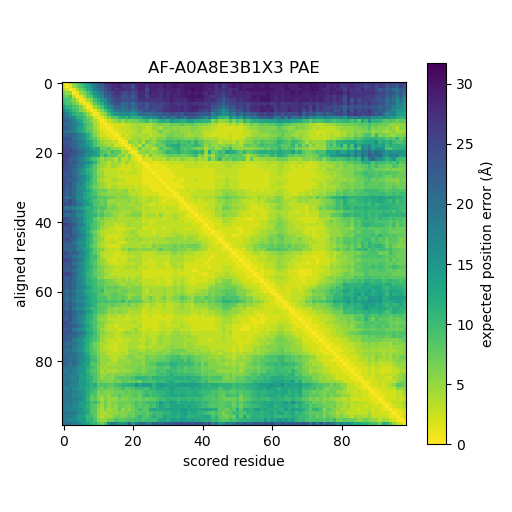L A 1 86 ? 16.442 -7.558 -25.819 1.00 92.50 86 VAL A C 1
ATOM 637 O O . VAL A 1 86 ? 15.607 -8.029 -26.588 1.00 92.50 86 VAL A O 1
ATOM 640 N N . ASP A 1 87 ? 17.757 -7.699 -25.993 1.00 92.94 87 ASP A N 1
ATOM 641 C CA . ASP A 1 87 ? 18.377 -8.525 -27.037 1.00 92.94 87 ASP A CA 1
ATOM 642 C C . ASP A 1 87 ? 18.847 -9.842 -26.414 1.00 92.94 87 ASP A C 1
ATOM 644 O O . ASP A 1 87 ? 19.574 -9.831 -25.423 1.00 92.94 87 ASP A O 1
ATOM 648 N N . ASP A 1 88 ? 18.474 -10.973 -27.011 1.00 89.56 88 ASP A N 1
ATOM 649 C CA . ASP A 1 88 ? 18.848 -12.309 -26.525 1.00 89.56 88 ASP A CA 1
ATOM 650 C C . ASP A 1 88 ? 20.367 -12.563 -26.557 1.00 89.56 88 ASP A C 1
ATOM 652 O O . ASP A 1 88 ? 20.864 -13.495 -25.924 1.00 89.56 88 ASP A O 1
ATOM 656 N N . ARG A 1 89 ? 21.125 -11.749 -27.301 1.00 91.88 89 ARG A N 1
ATOM 657 C CA . ARG A 1 89 ? 22.592 -11.807 -27.357 1.00 91.88 89 ARG A CA 1
ATOM 658 C C . ARG A 1 89 ? 23.259 -11.029 -26.225 1.00 91.88 89 ARG A C 1
ATOM 660 O O . ARG A 1 89 ? 24.471 -11.164 -26.057 1.00 91.88 89 ARG A O 1
ATOM 667 N N . ASP A 1 90 ? 22.517 -10.204 -25.485 1.00 90.88 90 ASP A N 1
ATOM 668 C CA . ASP A 1 90 ? 23.061 -9.448 -24.360 1.00 90.88 90 ASP A CA 1
ATOM 669 C C . ASP A 1 90 ? 23.243 -10.378 -23.144 1.00 90.88 90 ASP A C 1
ATOM 671 O O . ASP A 1 90 ? 22.258 -10.869 -22.584 1.00 90.88 90 ASP A O 1
ATOM 675 N N . PRO A 1 91 ? 24.484 -10.616 -22.677 1.00 89.19 91 PRO A N 1
ATOM 676 C CA . PRO A 1 91 ? 24.735 -11.454 -21.506 1.00 89.19 91 PRO A CA 1
ATOM 677 C C . PRO A 1 91 ? 24.121 -10.898 -20.208 1.00 89.19 91 PRO A C 1
ATOM 679 O O . PRO A 1 91 ? 24.051 -11.620 -19.213 1.00 89.19 91 PRO A O 1
ATOM 682 N N . LEU A 1 92 ? 23.683 -9.635 -20.196 1.00 89.44 92 LEU A N 1
ATOM 683 C CA . LEU A 1 92 ? 23.041 -8.959 -19.068 1.00 89.44 92 LEU A CA 1
ATOM 684 C C . LEU A 1 92 ? 21.542 -8.697 -19.299 1.00 89.44 92 LEU A C 1
ATOM 686 O O . LEU A 1 92 ? 20.935 -7.957 -18.523 1.00 89.44 92 LEU A O 1
ATOM 690 N N . ALA A 1 93 ? 20.922 -9.335 -20.300 1.00 88.50 93 ALA A N 1
ATOM 691 C CA . ALA A 1 93 ? 19.506 -9.175 -20.654 1.00 88.50 93 ALA A CA 1
ATOM 692 C C . ALA A 1 93 ? 18.527 -9.352 -19.474 1.00 88.50 93 ALA A C 1
ATOM 694 O O . ALA A 1 93 ? 17.459 -8.741 -19.438 1.00 88.50 93 ALA A O 1
ATOM 695 N N . HIS A 1 94 ? 18.888 -10.172 -18.484 1.00 89.50 94 HIS A N 1
ATOM 696 C CA . HIS A 1 94 ? 18.063 -10.446 -17.301 1.00 89.50 94 HIS A CA 1
ATOM 697 C C . HIS A 1 94 ? 18.370 -9.540 -16.101 1.00 89.50 94 HIS A C 1
ATOM 699 O O . HIS A 1 94 ? 17.821 -9.735 -15.015 1.00 89.50 94 HIS A O 1
ATOM 705 N N . GLY A 1 95 ? 19.230 -8.541 -16.291 1.00 88.69 95 GLY A N 1
ATOM 706 C CA . GLY A 1 95 ? 19.706 -7.666 -15.235 1.00 88.69 95 GLY A CA 1
ATOM 707 C C . GLY A 1 95 ? 20.690 -8.355 -14.290 1.00 88.69 95 GLY A C 1
ATOM 708 O O . GLY A 1 95 ? 21.001 -9.541 -14.385 1.00 88.69 95 GLY A O 1
ATOM 709 N N . PHE A 1 96 ? 21.211 -7.572 -13.356 1.00 88.31 96 PHE A N 1
ATOM 710 C CA . PHE A 1 96 ? 22.110 -8.032 -12.308 1.00 88.31 96 PHE A CA 1
ATOM 711 C C . PHE A 1 96 ? 21.934 -7.140 -11.082 1.00 88.31 96 PHE A C 1
ATOM 713 O O . PHE A 1 96 ? 21.379 -6.044 -11.160 1.00 88.31 96 PHE A O 1
ATOM 720 N N . GLN A 1 97 ? 22.412 -7.607 -9.934 1.00 84.69 97 GLN A N 1
ATOM 721 C CA . GLN A 1 97 ? 22.326 -6.872 -8.681 1.00 84.69 97 GLN A CA 1
ATOM 722 C C . GLN A 1 97 ? 23.679 -6.922 -7.977 1.00 84.69 97 GLN A C 1
ATOM 724 O O . GLN A 1 97 ? 24.217 -8.001 -7.733 1.00 84.69 97 GLN A O 1
ATOM 729 N N . ILE A 1 98 ? 24.213 -5.752 -7.638 1.00 81.88 98 ILE A N 1
ATOM 730 C CA . ILE A 1 98 ? 25.427 -5.608 -6.828 1.00 81.88 98 ILE A CA 1
ATOM 731 C C . ILE A 1 98 ? 24.989 -5.354 -5.378 1.00 81.88 98 ILE A C 1
ATOM 733 O O . ILE A 1 98 ? 23.949 -4.731 -5.154 1.00 81.88 98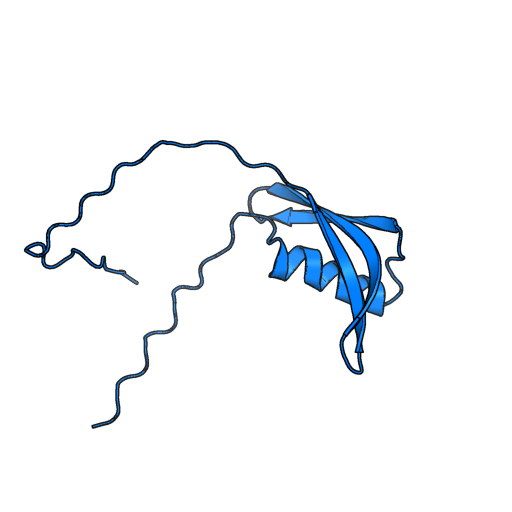 ILE A O 1
ATOM 737 N N . LYS A 1 99 ? 25.721 -5.910 -4.410 1.00 68.25 99 LYS A N 1
ATOM 738 C CA . LYS A 1 99 ? 25.434 -5.778 -2.974 1.00 68.25 99 LYS A CA 1
ATOM 739 C C . LYS A 1 99 ? 26.184 -4.612 -2.356 1.00 68.25 99 LYS A C 1
ATOM 741 O O . LYS A 1 99 ? 27.360 -4.431 -2.737 1.00 68.25 99 LYS A O 1
#

Mean predicted aligned error: 8.65 Å

pLDDT: mean 83.98, std 15.47, range [30.12, 95.94]

Foldseek 3Di:
DDDDDDPDDDPDFDQALDFVPRQQVVVFVCVVVVNDDQADWDWGAGPNGAIKIKGFPAWDDDDPDIGTDIDIDDDDDDPDDDDDDADPPDPQSVHDDDD

Solvent-accessible surface area (backbone atoms only — not comparable to full-atom values): 6564 Å² total; per-residue (Å²): 136,80,83,74,76,76,76,78,74,77,88,78,75,71,66,55,41,36,67,66,78,44,38,42,48,46,50,46,52,35,36,76,67,69,75,43,54,76,69,41,76,44,79,38,68,18,94,76,71,39,67,31,44,28,32,29,74,37,79,39,78,57,82,97,40,87,45,61,42,64,46,76,48,76,86,88,77,90,86,79,86,85,88,89,86,78,53,94,84,44,95,58,61,86,61,85,83,87,134

Secondary structure (DSSP, 8-state):
---PPPPPP-----SS--IIIIIIHHHHHHHHTTSS-TT-EEEEE-TTS-EEEEEEEEEEEETTEEEEEEEEE--------------TT-TTTT-----

Sequence (99 aa):
MRCGQAPAPLQAIDRSPGGTGTTSARLAQLYGKGRLKVGDTFRQESLIGTVFEGRIEAEADVGPFKGIKPSVGGWARIIGHNTIFVDDRDPLAHGFQIK

Radius of gyration: 19.97 Å; Cα contacts (8 Å, |Δi|>4): 120; chains: 1; bounding box: 42×44×47 Å

Organism: Rhizobium loti (NCBI:txid381)

Nearest PDB structures (foldseek):
  6r76-assembly1_B  TM=8.672E-01  e=2.092E-06  Thermococcus litoralis DSM 5473
  6r76-assembly2_D  TM=8.715E-01  e=3.858E-06  Thermococcus litoralis DSM 5473
  6r77-assembly1_B  TM=9.624E-01  e=3.495E-05  Thermococcus litoralis
  4q2h-assembly1_B  TM=9.577E-01  e=1.717E-04  Rhizobium rhizogenes K84
  4lb0-assembly1_B  TM=9.541E-01  e=8.965E-04  Allorhizobium ampelinum S4

InterPro domains:
  IPR008794 Proline racemase family [PF05544] (11-97)
  IPR008794 Proline racemase family [PTHR33442] (11-98)